Protein AF-A0A537JG61-F1 (afdb_monomer)

pLDDT: mean 83.42, std 17.08, range [44.78, 98.19]

Solvent-accessible surface area (backbone atoms only — not comparable to full-atom values): 5384 Å² total; per-residue (Å²): 138,53,75,90,56,29,40,74,53,74,50,68,66,70,93,68,89,74,59,29,40,31,42,73,79,46,77,45,82,54,100,77,29,34,42,38,32,28,38,76,41,75,54,75,88,57,56,81,92,74,53,83,67,75,64,30,52,47,30,75,48,80,44,74,53,71,90,56,52,78,45,80,44,78,56,78,76,80,80,76,78,80,75,131

Structure (mmCIF, N/CA/C/O backbone):
data_AF-A0A537JG61-F1
#
_entry.id   AF-A0A537JG61-F1
#
loop_
_atom_site.group_PDB
_atom_site.id
_atom_site.type_symbol
_atom_site.label_atom_id
_atom_site.label_alt_id
_atom_site.label_comp_id
_atom_site.label_asym_id
_atom_site.label_entity_id
_atom_site.label_seq_id
_atom_site.pdbx_PDB_ins_code
_atom_site.Cartn_x
_atom_site.Cartn_y
_atom_site.Cartn_z
_atom_site.occupancy
_atom_site.B_iso_or_equiv
_atom_site.auth_seq_id
_atom_site.auth_comp_id
_atom_site.auth_asym_id
_atom_site.auth_atom_id
_atom_site.pdbx_PDB_model_num
ATOM 1 N N . MET A 1 1 ? 8.607 -11.056 14.676 1.00 78.88 1 MET A N 1
ATOM 2 C CA . MET A 1 1 ? 7.402 -10.387 14.151 1.00 78.88 1 MET A CA 1
ATOM 3 C C . MET A 1 1 ? 6.208 -11.094 14.756 1.00 78.88 1 MET A C 1
ATOM 5 O O . MET A 1 1 ? 6.170 -12.313 14.671 1.00 78.88 1 MET A O 1
ATOM 9 N N . ASP A 1 2 ? 5.308 -10.363 15.405 1.00 92.88 2 ASP A N 1
ATOM 10 C CA . ASP A 1 2 ? 4.148 -10.937 16.093 1.00 92.88 2 ASP A CA 1
ATOM 11 C C . ASP A 1 2 ? 2.874 -10.422 15.424 1.00 92.88 2 ASP A C 1
ATOM 13 O O . ASP A 1 2 ? 2.469 -9.291 15.659 1.00 92.88 2 ASP A O 1
ATOM 17 N N . PHE A 1 3 ? 2.224 -11.239 14.595 1.00 92.12 3 PHE A N 1
ATOM 18 C CA . PHE A 1 3 ? 1.030 -10.825 13.848 1.00 92.12 3 PHE A CA 1
ATOM 19 C C . PHE A 1 3 ? -0.189 -10.517 14.729 1.00 92.12 3 PHE A C 1
ATOM 21 O O . PHE A 1 3 ? -1.179 -9.974 14.235 1.00 92.12 3 PHE A O 1
ATOM 28 N N . THR A 1 4 ? -0.149 -10.836 16.025 1.00 95.06 4 THR A N 1
ATOM 29 C CA . THR A 1 4 ? -1.200 -10.426 16.965 1.00 95.06 4 THR A CA 1
ATOM 30 C C . THR A 1 4 ? -1.087 -8.942 17.333 1.00 95.06 4 THR A C 1
ATOM 32 O O . THR A 1 4 ? -2.097 -8.311 17.643 1.00 95.06 4 THR A O 1
ATOM 35 N N . ARG A 1 5 ? 0.113 -8.355 17.222 1.00 96.81 5 ARG A N 1
ATOM 36 C CA . ARG A 1 5 ? 0.425 -6.952 17.566 1.00 96.81 5 ARG A CA 1
ATOM 37 C C . ARG A 1 5 ? 0.892 -6.120 16.378 1.00 96.81 5 ARG A C 1
ATOM 39 O O . ARG A 1 5 ? 0.716 -4.905 16.369 1.00 96.81 5 ARG A O 1
ATOM 46 N N . ASP A 1 6 ? 1.453 -6.780 15.379 1.00 97.50 6 ASP A N 1
ATOM 47 C CA . ASP A 1 6 ? 1.981 -6.217 14.150 1.00 97.50 6 ASP A CA 1
ATOM 48 C C . ASP A 1 6 ? 1.086 -6.594 12.963 1.00 97.50 6 ASP A C 1
ATOM 50 O O . ASP A 1 6 ? 0.403 -7.620 12.939 1.00 97.50 6 ASP A O 1
ATOM 54 N N . MET A 1 7 ? 1.155 -5.783 11.919 1.00 96.50 7 MET A N 1
ATOM 55 C CA . MET A 1 7 ? 0.699 -6.134 10.582 1.00 96.50 7 MET A CA 1
ATOM 56 C C . MET A 1 7 ? 1.712 -5.648 9.548 1.00 96.50 7 MET A C 1
ATOM 58 O O . MET A 1 7 ? 2.601 -4.845 9.847 1.00 96.50 7 MET A O 1
ATOM 62 N N . VAL A 1 8 ? 1.568 -6.133 8.319 1.00 96.81 8 VAL A N 1
ATOM 63 C CA . VAL A 1 8 ? 2.416 -5.742 7.195 1.00 96.81 8 VAL A CA 1
ATOM 64 C C . VAL A 1 8 ? 1.570 -5.156 6.083 1.00 96.81 8 VAL A C 1
ATOM 66 O O . VAL A 1 8 ? 0.490 -5.657 5.780 1.00 96.81 8 VAL A O 1
ATOM 69 N N . ILE A 1 9 ? 2.094 -4.100 5.470 1.00 96.81 9 ILE A 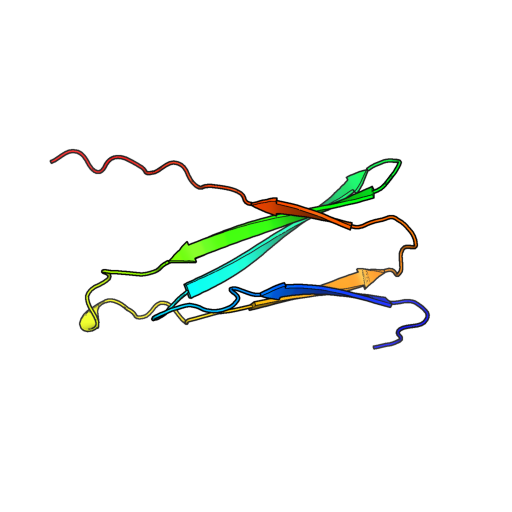N 1
ATOM 70 C CA . ILE A 1 9 ? 1.557 -3.514 4.247 1.00 96.81 9 ILE A CA 1
ATOM 71 C C . ILE A 1 9 ? 2.616 -3.671 3.163 1.00 96.81 9 ILE A C 1
ATOM 73 O O . ILE A 1 9 ? 3.755 -3.243 3.346 1.00 96.81 9 ILE A O 1
ATOM 77 N N . GLY A 1 10 ? 2.225 -4.282 2.047 1.00 96.88 10 GLY A N 1
ATOM 78 C CA . GLY A 1 10 ? 3.054 -4.434 0.859 1.00 96.88 10 GLY A CA 1
ATOM 79 C C . GLY A 1 10 ? 2.429 -3.735 -0.343 1.00 96.88 10 GLY A C 1
ATOM 80 O O . GLY A 1 10 ? 1.221 -3.823 -0.550 1.00 96.88 10 GLY A O 1
ATOM 81 N N . VAL A 1 11 ? 3.256 -3.064 -1.141 1.00 96.12 11 VAL A N 1
ATOM 82 C CA . VAL A 1 11 ? 2.904 -2.577 -2.479 1.00 96.12 11 VAL A CA 1
ATOM 83 C C . VAL A 1 11 ? 3.810 -3.283 -3.475 1.00 96.12 11 VAL A C 1
ATOM 85 O O . VAL A 1 11 ? 5.027 -3.280 -3.304 1.00 96.12 11 VAL A O 1
ATOM 88 N N . PHE A 1 12 ? 3.216 -3.876 -4.506 1.00 93.62 12 PHE A N 1
ATOM 89 C CA . PHE A 1 12 ? 3.907 -4.648 -5.535 1.00 93.62 12 PHE A CA 1
ATOM 90 C C . PHE A 1 12 ? 3.664 -4.003 -6.897 1.00 93.62 12 PHE A C 1
ATOM 92 O O . PHE A 1 12 ? 2.566 -3.527 -7.175 1.00 93.62 12 PHE A O 1
ATOM 99 N N . ALA A 1 13 ? 4.684 -4.008 -7.749 1.00 89.06 13 ALA A N 1
ATOM 100 C CA . ALA A 1 13 ? 4.630 -3.474 -9.106 1.00 89.06 13 ALA A CA 1
ATOM 101 C 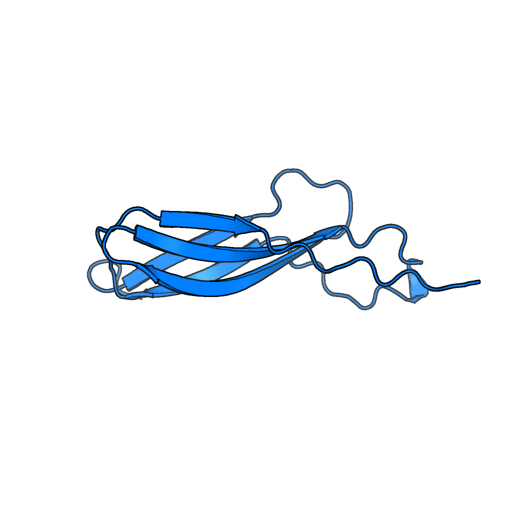C . ALA A 1 13 ? 3.655 -4.237 -10.022 1.00 89.06 13 ALA A C 1
ATOM 103 O O . ALA A 1 13 ? 3.262 -3.711 -11.059 1.00 89.06 13 ALA A O 1
ATOM 104 N N . GLY A 1 14 ? 3.260 -5.456 -9.640 1.00 87.00 14 GLY A N 1
ATOM 105 C CA . GLY A 1 14 ? 2.476 -6.349 -10.488 1.00 87.00 14 GLY A CA 1
ATOM 106 C C . GLY A 1 14 ? 3.304 -6.887 -11.655 1.00 87.00 14 GLY A C 1
ATOM 107 O O . GLY A 1 14 ? 4.524 -7.030 -11.550 1.00 87.00 14 GLY A O 1
ATOM 108 N N . GLU A 1 15 ? 2.635 -7.198 -12.765 1.00 84.31 15 GLU A N 1
ATOM 109 C CA . GLU A 1 15 ? 3.307 -7.599 -13.999 1.00 84.31 15 GLU A CA 1
ATOM 110 C C . GLU A 1 15 ? 3.931 -6.371 -14.679 1.00 84.31 15 GLU A C 1
ATOM 112 O O . GLU A 1 15 ? 3.235 -5.481 -15.166 1.00 84.31 15 GLU A O 1
ATOM 117 N N . ILE A 1 16 ? 5.262 -6.329 -14.707 1.00 77.25 16 ILE A N 1
ATOM 118 C CA . ILE A 1 16 ? 6.047 -5.275 -15.354 1.00 77.25 16 ILE A CA 1
ATOM 119 C C . ILE A 1 16 ? 7.002 -5.887 -16.373 1.00 77.25 16 ILE A C 1
ATOM 121 O O . ILE A 1 16 ? 7.540 -6.976 -16.181 1.00 77.25 16 ILE A O 1
ATOM 125 N N . ARG A 1 17 ? 7.253 -5.163 -17.463 1.00 71.00 17 ARG A N 1
ATOM 126 C CA . ARG A 1 17 ? 8.307 -5.509 -18.421 1.00 71.00 17 ARG A CA 1
ATOM 127 C C . ARG A 1 17 ? 9.508 -4.619 -18.102 1.00 71.00 17 ARG A C 1
ATOM 129 O O . ARG A 1 17 ? 9.415 -3.429 -18.316 1.00 71.00 17 ARG A O 1
ATOM 136 N N . GLY A 1 18 ? 10.620 -5.138 -17.593 1.00 73.50 18 GLY A N 1
ATOM 137 C CA . GLY A 1 18 ? 11.801 -4.315 -17.263 1.00 73.50 18 GLY A CA 1
ATOM 138 C C . GLY A 1 18 ? 11.819 -3.752 -15.832 1.00 73.50 18 GLY A C 1
ATOM 139 O O . GLY A 1 18 ? 10.961 -4.116 -15.027 1.00 73.50 18 GLY A O 1
ATOM 140 N N . PRO A 1 19 ? 12.825 -2.929 -15.478 1.00 78.25 19 PRO A N 1
ATOM 141 C CA . PRO A 1 19 ? 13.038 -2.530 -14.095 1.00 78.25 19 PRO A CA 1
ATOM 142 C C . PRO A 1 19 ? 11.996 -1.506 -13.630 1.00 78.25 19 PRO A C 1
ATOM 144 O O . PRO A 1 19 ? 11.572 -0.620 -14.373 1.00 78.25 19 PRO A O 1
ATOM 147 N N . ALA A 1 20 ? 11.592 -1.630 -12.369 1.00 82.62 20 ALA A N 1
ATOM 148 C CA . ALA A 1 20 ? 10.694 -0.685 -11.724 1.00 82.62 20 ALA A CA 1
ATOM 149 C C . ALA A 1 20 ? 11.119 -0.445 -10.281 1.00 82.62 20 ALA A C 1
ATOM 151 O O . ALA A 1 20 ? 11.707 -1.312 -9.628 1.00 82.62 20 ALA A O 1
ATOM 152 N N . ALA A 1 21 ? 10.766 0.732 -9.779 1.00 88.62 21 ALA A N 1
ATOM 153 C CA . ALA A 1 21 ? 10.943 1.088 -8.384 1.00 88.62 21 ALA A CA 1
ATOM 154 C C . ALA A 1 21 ? 9.590 1.430 -7.758 1.00 88.62 21 ALA A C 1
ATOM 156 O O . ALA A 1 21 ? 8.905 2.369 -8.178 1.00 88.62 21 ALA A O 1
ATOM 157 N N . VAL A 1 22 ? 9.229 0.664 -6.733 1.00 91.44 22 VAL A N 1
ATOM 158 C CA . VAL A 1 22 ? 8.097 0.912 -5.843 1.00 91.44 22 VAL A CA 1
ATOM 159 C C . VAL A 1 22 ? 8.633 1.329 -4.483 1.00 91.44 22 VAL A C 1
ATOM 161 O O . VAL A 1 22 ? 9.523 0.679 -3.937 1.00 91.44 22 VAL A O 1
ATOM 164 N N . ALA A 1 23 ? 8.069 2.390 -3.913 1.00 93.69 23 ALA A N 1
ATOM 165 C CA . ALA A 1 23 ? 8.394 2.810 -2.554 1.00 93.69 23 ALA A CA 1
ATOM 166 C C . ALA A 1 23 ? 7.155 3.334 -1.834 1.00 93.69 23 ALA A C 1
ATOM 168 O O . ALA A 1 23 ? 6.485 4.239 -2.335 1.00 93.69 23 ALA A O 1
ATOM 169 N N . ILE A 1 24 ? 6.871 2.800 -0.645 1.00 95.81 24 ILE A N 1
ATOM 170 C CA . ILE A 1 24 ? 5.912 3.402 0.285 1.00 95.81 24 ILE A CA 1
ATOM 171 C C . ILE A 1 24 ? 6.574 4.646 0.883 1.00 95.81 24 ILE A C 1
ATOM 173 O O . ILE A 1 24 ? 7.607 4.546 1.539 1.00 95.81 24 ILE A O 1
ATOM 177 N N . VAL A 1 25 ? 5.994 5.821 0.642 1.00 95.81 25 VAL A N 1
ATOM 178 C CA . VAL A 1 25 ? 6.550 7.104 1.105 1.00 95.81 25 VAL A CA 1
ATOM 179 C C . VAL A 1 25 ? 5.979 7.529 2.450 1.00 95.81 25 VAL A C 1
ATOM 181 O O . VAL A 1 25 ? 6.646 8.216 3.218 1.00 95.81 25 VAL A O 1
ATOM 184 N N . ARG A 1 26 ? 4.731 7.146 2.740 1.00 95.56 26 ARG A N 1
ATOM 185 C CA . ARG A 1 26 ? 4.049 7.527 3.977 1.00 95.56 26 ARG A CA 1
ATOM 186 C C . ARG A 1 26 ? 2.875 6.605 4.258 1.00 95.56 26 ARG A C 1
ATOM 188 O O . ARG A 1 26 ? 2.159 6.217 3.341 1.00 95.56 26 ARG A O 1
ATOM 195 N N . VAL A 1 27 ? 2.618 6.353 5.537 1.00 97.44 27 VAL A N 1
ATOM 196 C CA . VAL A 1 27 ? 1.324 5.844 6.000 1.00 97.44 27 VAL A CA 1
ATOM 197 C C . VAL A 1 27 ? 0.720 6.843 6.970 1.00 97.44 27 VAL A C 1
ATOM 199 O O . VAL A 1 27 ? 1.368 7.248 7.933 1.00 97.44 27 VAL A O 1
ATOM 202 N N . THR A 1 28 ? -0.512 7.262 6.706 1.00 97.31 28 THR A N 1
ATOM 203 C CA . THR A 1 28 ? -1.273 8.155 7.583 1.00 97.31 28 THR A CA 1
ATOM 204 C C . THR A 1 28 ? -2.484 7.442 8.146 1.00 97.31 28 THR A C 1
ATOM 206 O O . THR A 1 28 ? -3.168 6.707 7.437 1.00 97.31 28 THR A O 1
ATOM 209 N N . ARG A 1 29 ? -2.768 7.687 9.425 1.00 96.94 29 ARG A N 1
ATOM 210 C CA . ARG A 1 29 ? -4.010 7.259 10.060 1.00 96.94 29 ARG A CA 1
ATOM 211 C C . ARG A 1 29 ? -5.032 8.382 9.968 1.00 96.94 29 ARG A C 1
ATOM 213 O O . ARG A 1 29 ? -4.801 9.467 10.488 1.00 96.94 29 ARG A O 1
ATOM 220 N N . GLU A 1 30 ? -6.143 8.103 9.308 1.00 95.69 30 GLU A N 1
ATOM 221 C CA . GLU A 1 30 ? -7.338 8.944 9.278 1.00 95.69 30 GLU A CA 1
ATOM 222 C C . GLU A 1 30 ? -8.407 8.330 10.201 1.00 95.69 30 GLU A C 1
ATOM 224 O O . GLU A 1 30 ? -8.246 7.178 10.620 1.00 95.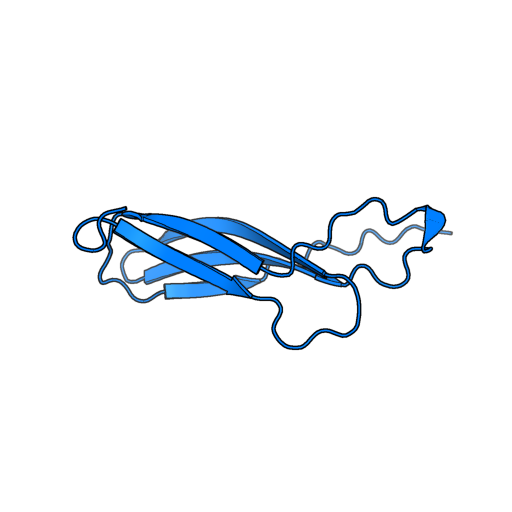69 30 GLU A O 1
ATOM 229 N N . PRO A 1 31 ? -9.500 9.047 10.533 1.00 95.62 31 PRO A N 1
ATOM 230 C CA . PRO A 1 31 ? -10.511 8.542 11.467 1.00 95.62 31 PRO A CA 1
ATOM 231 C C . PRO A 1 31 ? -11.043 7.147 11.108 1.00 95.62 31 PRO A C 1
ATOM 233 O O . PRO A 1 31 ? -11.195 6.302 11.985 1.00 95.62 31 PRO A O 1
ATOM 236 N N . ASN A 1 32 ? -11.238 6.883 9.810 1.00 97.12 32 ASN A N 1
ATOM 237 C CA . ASN A 1 32 ? -11.913 5.675 9.329 1.00 97.12 32 ASN A CA 1
ATOM 238 C C . ASN A 1 32 ? -11.027 4.758 8.472 1.00 97.12 32 ASN A C 1
ATOM 240 O O . ASN A 1 32 ? -11.527 3.767 7.950 1.00 97.12 32 ASN A O 1
ATOM 244 N N . ARG A 1 33 ? -9.739 5.078 8.271 1.00 97.81 33 ARG A N 1
ATOM 245 C CA . ARG A 1 33 ? -8.846 4.297 7.394 1.00 97.81 33 ARG A CA 1
ATOM 246 C C . ARG A 1 33 ? -7.366 4.575 7.639 1.00 97.81 33 ARG A C 1
ATOM 248 O O . ARG A 1 33 ? -6.989 5.594 8.215 1.00 97.81 33 ARG A O 1
ATOM 255 N N . LEU A 1 34 ? -6.522 3.691 7.126 1.00 98.19 34 LEU A N 1
ATOM 256 C CA . LEU A 1 34 ? -5.110 3.963 6.884 1.00 98.19 34 LEU A CA 1
ATOM 257 C C . LEU A 1 34 ? -4.911 4.318 5.413 1.00 98.19 34 LEU A C 1
ATOM 259 O O . LEU A 1 34 ? -5.415 3.621 4.537 1.00 98.19 34 LEU A O 1
ATOM 263 N N . VAL A 1 35 ? -4.154 5.376 5.139 1.00 98.12 35 VAL A N 1
ATOM 264 C CA . VAL A 1 35 ? -3.815 5.793 3.775 1.00 98.12 35 VAL A CA 1
ATOM 265 C C . VAL A 1 35 ? -2.331 5.557 3.537 1.00 98.12 35 VAL A C 1
ATOM 267 O O . VAL A 1 35 ? -1.480 6.139 4.210 1.00 98.12 35 VAL A O 1
ATOM 270 N N . VAL A 1 36 ? -2.033 4.682 2.584 1.00 98.06 36 VAL A N 1
ATOM 271 C CA . VAL A 1 36 ? -0.686 4.291 2.173 1.00 98.06 36 VAL A CA 1
ATOM 272 C C . VAL A 1 36 ? -0.341 5.055 0.910 1.00 98.06 36 VAL A C 1
ATOM 274 O O . VAL A 1 36 ? -0.853 4.779 -0.174 1.00 98.06 36 VAL A O 1
ATOM 277 N N . TRP A 1 37 ? 0.547 6.021 1.054 1.00 97.50 37 TRP A N 1
ATOM 278 C CA . TRP A 1 37 ? 1.085 6.778 -0.057 1.00 97.50 37 TRP A CA 1
ATOM 279 C C . TRP A 1 37 ? 2.290 6.036 -0.610 1.00 97.50 37 TRP A C 1
ATOM 281 O O . TRP A 1 37 ? 3.216 5.707 0.136 1.00 97.50 37 TRP A O 1
ATOM 291 N N . TYR A 1 38 ? 2.299 5.790 -1.914 1.00 96.19 38 TYR A N 1
ATOM 292 C CA . TYR A 1 38 ? 3.397 5.100 -2.578 1.00 96.19 38 TYR A CA 1
ATOM 293 C C . TYR A 1 38 ? 3.785 5.785 -3.883 1.00 96.19 38 TYR A C 1
ATOM 295 O O . TYR A 1 38 ? 3.003 6.511 -4.491 1.00 96.19 38 TYR A O 1
ATOM 303 N N . THR A 1 39 ? 5.013 5.547 -4.322 1.00 93.19 39 THR A N 1
ATOM 304 C CA . THR A 1 39 ? 5.494 5.924 -5.649 1.00 93.19 39 THR A CA 1
ATOM 305 C C . THR A 1 39 ? 5.701 4.670 -6.481 1.00 93.19 39 THR A C 1
ATOM 307 O O . THR A 1 39 ? 6.038 3.610 -5.953 1.00 93.19 39 THR A O 1
ATOM 310 N N . PHE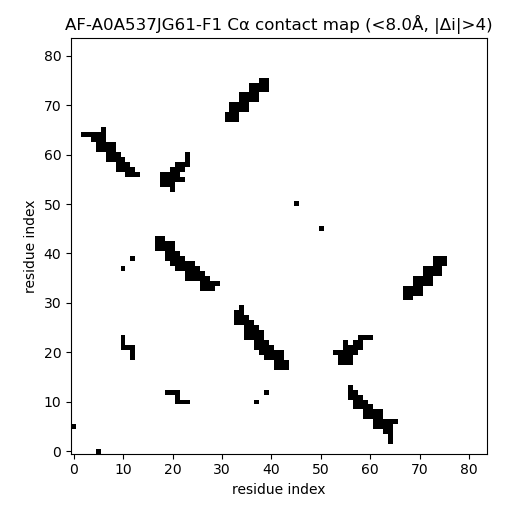 A 1 40 ? 5.489 4.807 -7.784 1.00 89.75 40 PHE A N 1
ATOM 311 C CA . PHE A 1 40 ? 5.825 3.806 -8.786 1.00 89.75 40 PHE A CA 1
ATOM 312 C C . PHE A 1 40 ? 6.549 4.528 -9.918 1.00 89.75 40 PHE A C 1
ATOM 314 O O . PHE A 1 40 ? 6.041 5.533 -10.426 1.00 89.75 40 PHE A O 1
ATOM 321 N N . ARG A 1 41 ? 7.733 4.042 -10.283 1.00 83.88 41 ARG A N 1
ATOM 322 C CA . ARG A 1 41 ? 8.522 4.552 -11.405 1.00 83.88 41 ARG A CA 1
ATOM 323 C C . ARG A 1 41 ? 8.867 3.395 -12.336 1.00 83.88 41 ARG A C 1
ATOM 325 O O . ARG A 1 41 ? 9.522 2.451 -11.898 1.00 83.88 41 ARG A O 1
ATOM 332 N N . ASP A 1 42 ? 8.448 3.500 -13.596 1.00 73.00 42 ASP A N 1
ATOM 333 C CA . ASP A 1 42 ? 9.048 2.725 -14.688 1.00 73.00 42 ASP A CA 1
ATOM 334 C C . ASP A 1 42 ? 10.393 3.388 -15.003 1.00 73.00 42 ASP A C 1
ATOM 336 O O . ASP A 1 42 ? 10.449 4.605 -15.194 1.00 73.00 42 ASP A O 1
ATOM 340 N N . THR A 1 43 ? 11.488 2.631 -14.959 1.00 65.19 43 THR A N 1
ATOM 341 C CA . THR A 1 43 ? 12.832 3.188 -15.174 1.00 65.19 43 THR A CA 1
ATOM 342 C C . THR A 1 43 ? 13.262 3.138 -16.643 1.00 65.19 43 THR A C 1
ATOM 344 O O . THR A 1 43 ? 14.418 3.419 -16.957 1.00 65.19 43 THR A O 1
ATOM 347 N N . ARG A 1 44 ? 12.358 2.815 -17.577 1.00 63.72 44 ARG A N 1
ATOM 348 C CA . ARG A 1 44 ? 12.639 2.855 -19.021 1.00 63.72 44 ARG A CA 1
ATOM 349 C C . ARG A 1 44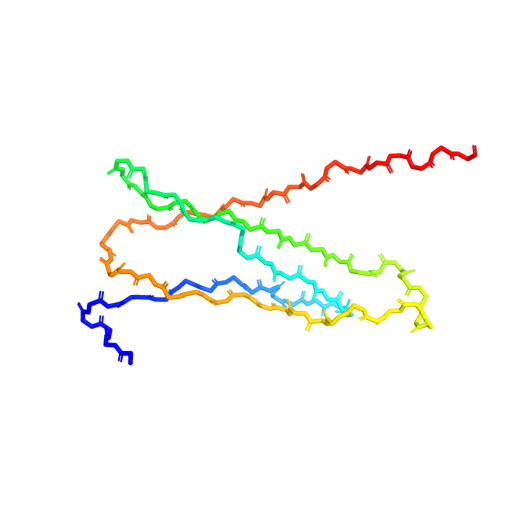 ? 12.425 4.259 -19.614 1.00 63.72 44 ARG A C 1
ATOM 351 O O . ARG A 1 44 ? 11.488 4.944 -19.210 1.00 63.72 44 ARG A O 1
ATOM 358 N N . PRO A 1 45 ? 13.238 4.688 -20.600 1.00 56.09 45 PRO A N 1
ATOM 359 C CA . PRO A 1 45 ? 14.324 3.981 -21.266 1.00 56.09 45 PRO A CA 1
ATOM 360 C C . PRO A 1 45 ? 15.666 4.487 -20.724 1.00 56.09 45 PRO A C 1
ATOM 362 O O . PRO A 1 45 ? 16.396 5.178 -21.429 1.00 56.09 45 PRO A O 1
ATOM 365 N N . MET A 1 46 ? 15.992 4.236 -19.454 1.00 53.81 46 MET A N 1
ATOM 366 C CA . MET A 1 46 ? 17.325 4.608 -18.986 1.00 53.81 46 MET A CA 1
ATOM 367 C C . MET A 1 46 ? 18.358 3.738 -19.725 1.00 53.81 46 MET A C 1
ATOM 369 O O . MET A 1 46 ? 18.185 2.514 -19.768 1.00 53.81 46 MET A O 1
ATOM 373 N N . PRO A 1 47 ? 19.398 4.319 -20.353 1.00 51.72 47 PRO A N 1
ATOM 374 C CA . PRO A 1 47 ? 20.456 3.541 -20.982 1.00 51.72 47 PRO A CA 1
ATOM 375 C C . PRO A 1 47 ? 21.028 2.535 -19.980 1.00 51.72 47 PRO A C 1
ATOM 377 O O . PRO A 1 47 ? 21.285 2.871 -18.821 1.00 51.72 47 PRO A O 1
ATOM 380 N N . ALA A 1 48 ? 21.221 1.289 -20.416 1.00 51.56 48 ALA A N 1
ATOM 381 C CA . ALA A 1 48 ? 21.667 0.188 -19.557 1.00 51.56 48 ALA A CA 1
ATOM 382 C C . ALA A 1 48 ? 22.983 0.496 -18.810 1.00 51.56 48 ALA A C 1
ATOM 384 O O . ALA A 1 48 ? 23.201 -0.020 -17.719 1.00 51.56 48 ALA A O 1
ATOM 385 N N . ALA A 1 49 ? 23.818 1.385 -19.363 1.00 50.62 49 ALA A N 1
ATOM 386 C CA . ALA A 1 49 ? 25.082 1.830 -18.778 1.00 50.62 49 ALA A CA 1
ATOM 387 C C . ALA A 1 49 ? 24.936 2.849 -17.624 1.00 50.62 49 ALA A C 1
ATOM 389 O O . ALA A 1 49 ? 25.847 2.970 -16.813 1.00 50.62 49 ALA A O 1
ATOM 390 N N . GLU A 1 50 ? 23.798 3.546 -17.511 1.00 51.53 50 GLU A N 1
ATOM 391 C CA . GLU A 1 50 ? 23.501 4.500 -16.421 1.00 51.53 50 GLU A CA 1
ATOM 392 C C . GLU A 1 50 ? 22.514 3.929 -15.387 1.00 51.53 50 GLU A C 1
ATOM 394 O O . GLU A 1 50 ? 22.196 4.557 -14.376 1.00 51.53 50 GLU A O 1
ATOM 399 N N . SER A 1 51 ? 22.027 2.708 -15.618 1.00 53.81 51 SER A N 1
ATOM 400 C CA . SER A 1 51 ? 20.979 2.053 -14.831 1.00 53.81 51 SER A CA 1
ATOM 401 C C . SER A 1 51 ? 21.510 1.423 -13.538 1.00 53.81 51 SER A C 1
ATOM 403 O O . SER A 1 51 ? 21.123 0.320 -13.170 1.00 53.81 51 SER A O 1
ATOM 405 N N . GLY A 1 52 ? 22.353 2.144 -12.795 1.00 54.00 52 GLY A N 1
ATOM 406 C CA . GLY A 1 52 ? 22.737 1.790 -11.422 1.00 54.00 52 GLY A CA 1
ATOM 407 C C . GLY A 1 52 ? 21.578 1.876 -10.417 1.00 54.00 52 GLY A C 1
ATOM 408 O O . GLY A 1 52 ? 21.806 1.783 -9.215 1.00 54.00 52 GLY A O 1
ATOM 409 N N . VAL A 1 53 ? 20.342 2.088 -10.886 1.00 58.72 53 VAL A N 1
ATOM 410 C CA . VAL A 1 53 ? 19.135 2.147 -10.060 1.00 58.72 53 VAL A CA 1
ATOM 411 C C . VAL A 1 53 ? 18.681 0.717 -9.758 1.00 58.72 53 VAL A C 1
ATOM 413 O O . VAL A 1 53 ? 18.256 0.015 -10.679 1.00 58.72 53 VAL A O 1
ATOM 416 N N . PRO A 1 54 ? 18.731 0.270 -8.489 1.00 62.69 54 PRO A N 1
ATOM 417 C CA . PRO A 1 54 ? 18.249 -1.051 -8.116 1.00 62.69 54 PRO A CA 1
ATOM 418 C C . PRO A 1 54 ? 16.767 -1.189 -8.466 1.00 62.69 54 PRO A C 1
ATOM 420 O O . PRO A 1 54 ? 15.955 -0.332 -8.113 1.00 62.69 54 PRO A O 1
ATOM 423 N N . SER A 1 55 ? 16.404 -2.281 -9.140 1.00 75.88 55 SER A N 1
ATOM 424 C CA . SER A 1 55 ? 14.998 -2.628 -9.330 1.00 75.88 55 SER A CA 1
ATOM 425 C C . SER A 1 55 ? 14.422 -3.059 -7.984 1.00 75.88 55 SER A C 1
ATOM 427 O O . SER A 1 55 ? 14.813 -4.092 -7.441 1.00 75.88 55 SER A O 1
ATOM 429 N N . THR A 1 56 ? 13.475 -2.290 -7.452 1.00 84.00 56 THR A N 1
ATOM 430 C CA . THR A 1 56 ? 12.728 -2.619 -6.233 1.00 84.00 56 THR A CA 1
ATOM 431 C C . THR A 1 56 ? 11.257 -2.806 -6.600 1.00 84.00 56 THR A C 1
ATOM 433 O O . THR A 1 56 ? 10.448 -1.889 -6.439 1.00 84.00 56 THR A O 1
ATOM 436 N N . PRO A 1 57 ? 10.872 -3.988 -7.123 1.00 88.12 57 PRO A N 1
ATOM 437 C CA . PRO A 1 57 ? 9.525 -4.214 -7.648 1.00 88.12 57 PRO A CA 1
ATOM 438 C C . PRO A 1 57 ? 8.463 -4.305 -6.544 1.00 88.12 57 PRO A C 1
ATOM 440 O O . PRO A 1 57 ? 7.282 -4.481 -6.833 1.00 88.12 57 PRO A O 1
ATOM 443 N N . PHE A 1 58 ? 8.858 -4.201 -5.276 1.00 92.69 58 PHE A N 1
ATOM 444 C CA . PHE A 1 58 ? 7.947 -4.137 -4.149 1.00 92.69 58 PHE A CA 1
ATOM 445 C C . PHE A 1 58 ? 8.528 -3.305 -3.006 1.00 92.69 58 PHE A C 1
ATOM 447 O O . PHE A 1 58 ? 9.739 -3.124 -2.884 1.00 92.69 58 PHE A O 1
ATOM 454 N N . SER A 1 59 ? 7.639 -2.838 -2.136 1.00 95.50 59 SER A N 1
ATOM 455 C CA . SER A 1 59 ?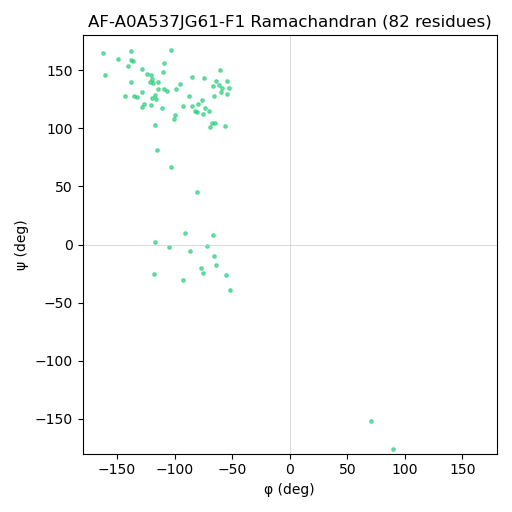 7.971 -2.193 -0.871 1.00 95.50 59 SER A CA 1
ATOM 456 C C . SER A 1 59 ? 7.059 -2.751 0.211 1.00 95.50 59 SER A C 1
ATOM 458 O O . SER A 1 59 ? 5.843 -2.798 0.032 1.00 95.50 59 SER A O 1
ATOM 460 N N . ILE A 1 60 ? 7.652 -3.213 1.310 1.00 96.69 60 ILE A N 1
ATOM 461 C CA . ILE A 1 60 ? 6.950 -3.856 2.421 1.00 96.69 60 ILE A CA 1
ATOM 462 C C . ILE A 1 60 ? 7.360 -3.153 3.712 1.00 96.69 60 ILE A C 1
ATOM 464 O O . ILE A 1 60 ? 8.549 -2.973 3.967 1.00 96.69 60 ILE A O 1
ATOM 468 N N . ILE A 1 61 ? 6.383 -2.775 4.534 1.00 96.62 61 ILE A N 1
ATOM 469 C CA . ILE A 1 61 ? 6.616 -2.150 5.840 1.00 96.62 61 ILE A CA 1
ATOM 470 C C . ILE A 1 61 ? 5.849 -2.871 6.945 1.00 96.62 61 ILE A C 1
ATOM 472 O O . ILE A 1 61 ? 4.769 -3.423 6.723 1.00 96.62 61 ILE A O 1
ATOM 476 N N . ARG A 1 62 ? 6.401 -2.815 8.158 1.00 96.62 62 ARG A N 1
ATOM 477 C CA . ARG A 1 62 ? 5.746 -3.262 9.391 1.00 96.62 62 ARG A CA 1
ATOM 478 C C . ARG A 1 62 ? 5.081 -2.079 10.087 1.00 96.62 62 ARG A C 1
ATOM 480 O O . ARG A 1 62 ? 5.685 -1.015 10.198 1.00 96.62 62 ARG A O 1
ATOM 487 N N . LEU A 1 63 ? 3.875 -2.291 10.601 1.00 96.06 63 LEU A N 1
ATOM 488 C CA . LEU A 1 63 ? 3.112 -1.311 11.374 1.00 96.06 63 LEU A CA 1
ATOM 489 C C . LEU A 1 63 ? 2.441 -1.987 12.579 1.00 96.06 63 LEU A C 1
ATOM 491 O O . LEU A 1 63 ? 2.197 -3.195 12.524 1.00 96.06 63 LEU A O 1
ATOM 495 N N . PRO A 1 64 ? 2.073 -1.230 13.630 1.00 96.19 64 PRO A N 1
ATOM 496 C CA . PRO A 1 64 ? 1.155 -1.726 14.648 1.00 96.19 64 PRO A CA 1
ATOM 497 C C . PRO A 1 64 ? -0.147 -2.214 14.010 1.00 96.19 64 PRO A C 1
ATOM 499 O O . PRO A 1 64 ? -0.667 -1.590 13.077 1.00 96.19 64 PRO A O 1
ATOM 502 N N . ARG A 1 65 ? -0.681 -3.324 14.517 1.00 96.12 65 ARG A N 1
ATOM 503 C CA . ARG A 1 65 ? -1.924 -3.918 14.030 1.00 96.12 65 ARG A CA 1
ATOM 504 C C . ARG A 1 65 ? -3.071 -2.914 14.149 1.00 96.12 65 ARG A C 1
ATOM 506 O O . ARG A 1 65 ? -3.253 -2.255 15.171 1.00 96.12 65 ARG A O 1
ATOM 513 N N . SER A 1 66 ? -3.859 -2.813 13.087 1.00 95.88 66 SER A N 1
ATOM 514 C CA . SER A 1 66 ? -5.035 -1.953 12.998 1.00 95.88 66 SER A CA 1
ATOM 515 C C . SER A 1 66 ? -6.153 -2.716 12.300 1.00 95.88 66 SER A C 1
ATOM 517 O O . SER A 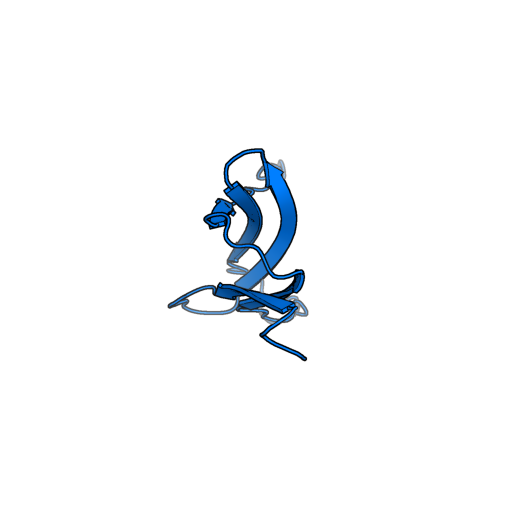1 66 ? -5.900 -3.426 11.332 1.00 95.88 66 SER A O 1
ATOM 519 N N . SER A 1 67 ? -7.386 -2.562 12.777 1.00 95.75 67 SER A N 1
ATOM 520 C CA . SER A 1 67 ? -8.587 -3.073 12.105 1.00 95.75 67 SER A CA 1
ATOM 521 C C . SER A 1 67 ? -9.146 -2.105 11.058 1.00 95.75 67 SER A C 1
ATOM 523 O O . SER A 1 67 ? -10.095 -2.447 10.359 1.00 95.75 67 SER A O 1
ATOM 525 N N . LEU A 1 68 ? -8.584 -0.894 10.954 1.00 97.38 68 LEU A N 1
ATOM 526 C CA . LEU A 1 68 ? -9.018 0.089 9.966 1.00 97.38 68 LEU A CA 1
ATOM 527 C C . LEU A 1 68 ? -8.752 -0.415 8.538 1.00 97.38 68 LEU A C 1
ATOM 529 O O . LEU A 1 68 ? -7.675 -0.966 8.288 1.00 97.38 68 LEU A O 1
ATOM 533 N N . PRO A 1 69 ? -9.669 -0.164 7.587 1.00 97.69 69 PRO A N 1
ATOM 534 C CA . PRO A 1 69 ? -9.430 -0.463 6.184 1.00 97.69 69 PRO A CA 1
ATOM 535 C C . PRO A 1 69 ? -8.219 0.319 5.663 1.00 97.69 69 PRO A C 1
ATOM 537 O O . PRO A 1 69 ? -7.917 1.424 6.123 1.00 97.69 69 PRO A O 1
ATOM 540 N N . VAL A 1 70 ? -7.531 -0.259 4.683 1.00 97.75 70 VAL A N 1
ATOM 541 C CA . VAL A 1 70 ? -6.339 0.324 4.060 1.00 97.75 70 VAL A CA 1
ATOM 542 C C . VAL A 1 70 ? -6.698 0.832 2.667 1.00 97.75 70 VAL A C 1
ATOM 544 O O . VAL A 1 70 ? -7.324 0.126 1.881 1.00 97.75 70 VAL A O 1
ATOM 547 N N . SER A 1 71 ? -6.296 2.058 2.349 1.00 97.94 71 SER A N 1
ATOM 548 C CA . SER A 1 71 ? -6.421 2.661 1.021 1.00 97.94 71 SER A CA 1
ATOM 549 C C . SER A 1 71 ? -5.044 3.043 0.493 1.00 97.94 71 SER A C 1
ATOM 551 O O . SER A 1 71 ? -4.175 3.451 1.261 1.00 97.94 71 SER A O 1
ATOM 553 N N . PHE A 1 72 ? -4.850 2.942 -0.818 1.00 97.44 72 PHE A N 1
ATOM 554 C CA . PHE A 1 72 ? -3.568 3.207 -1.465 1.00 97.44 72 PHE A CA 1
ATOM 555 C C . PHE A 1 72 ? -3.675 4.432 -2.366 1.00 97.44 72 PHE A C 1
ATOM 557 O O . PHE A 1 72 ? -4.624 4.555 -3.137 1.00 97.44 72 PHE A O 1
ATOM 564 N N . VAL A 1 73 ? -2.694 5.329 -2.279 1.00 96.62 73 VAL A N 1
ATOM 565 C CA . VAL A 1 73 ? -2.629 6.539 -3.101 1.00 96.62 73 VAL A CA 1
ATOM 566 C C . VAL A 1 73 ? -1.268 6.626 -3.771 1.00 96.62 73 VAL A C 1
ATOM 568 O O . VAL A 1 73 ? -0.233 6.727 -3.110 1.00 96.62 73 VAL A O 1
ATOM 571 N N . GLN A 1 74 ? -1.272 6.605 -5.101 1.00 94.69 74 GLN A N 1
ATOM 572 C CA . GLN A 1 74 ? -0.057 6.782 -5.882 1.00 94.69 74 GLN A CA 1
ATOM 573 C C . GLN A 1 74 ? 0.300 8.268 -5.973 1.00 94.69 74 GLN A C 1
ATOM 575 O O . GLN A 1 74 ? -0.453 9.071 -6.524 1.00 94.69 74 GLN A O 1
ATOM 580 N N . VAL A 1 75 ? 1.487 8.631 -5.494 1.00 91.88 75 VAL A N 1
ATOM 581 C CA . VAL A 1 75 ? 2.072 9.955 -5.701 1.00 91.88 75 VAL A CA 1
ATOM 5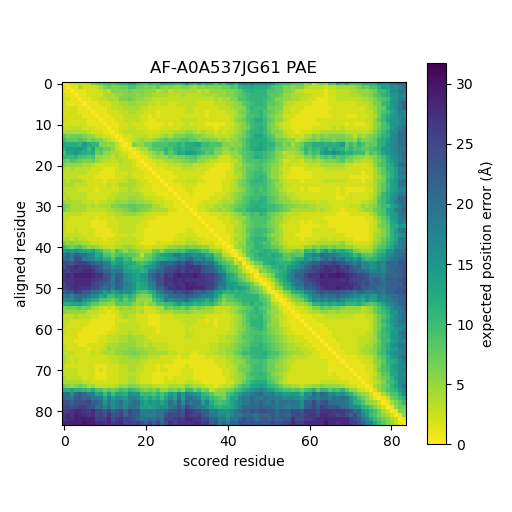82 C C . VAL A 1 75 ? 2.737 9.978 -7.073 1.00 91.88 75 VAL A C 1
ATOM 584 O O . VAL A 1 75 ? 3.723 9.277 -7.314 1.00 91.88 75 VAL A O 1
ATOM 587 N N . LYS A 1 76 ? 2.212 10.803 -7.981 1.00 81.94 76 LYS A N 1
ATOM 588 C CA . LYS A 1 76 ? 2.884 11.125 -9.243 1.00 81.94 76 LYS A CA 1
ATOM 589 C C . LYS A 1 76 ? 3.857 12.274 -8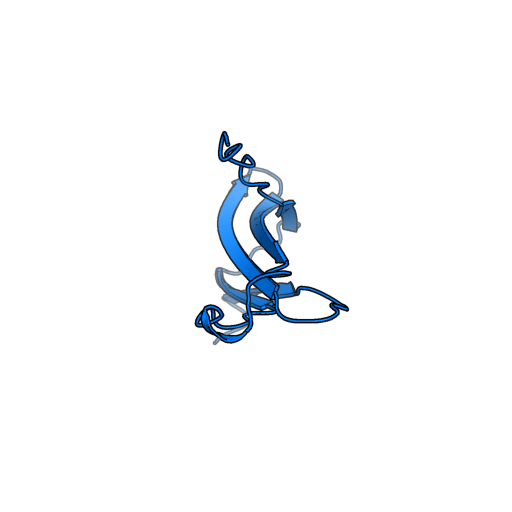.984 1.00 81.94 76 LYS A C 1
ATOM 591 O O . LYS A 1 76 ? 3.437 13.347 -8.563 1.00 81.94 76 LYS A O 1
ATOM 596 N N . ALA A 1 77 ? 5.150 12.058 -9.217 1.00 65.06 77 ALA A N 1
ATOM 597 C CA . ALA A 1 77 ? 6.092 13.172 -9.265 1.00 65.06 77 ALA A CA 1
ATOM 598 C C . ALA A 1 77 ? 5.756 14.047 -10.491 1.00 65.06 77 ALA A C 1
ATOM 600 O O . ALA A 1 77 ? 5.502 13.481 -11.561 1.00 65.06 77 ALA A O 1
ATOM 601 N N . PRO A 1 78 ? 5.751 15.387 -10.377 1.00 56.16 78 PRO A N 1
ATOM 602 C CA . PRO A 1 78 ? 5.676 16.254 -11.545 1.00 56.16 78 PRO A CA 1
ATOM 603 C C . PRO A 1 78 ? 6.811 15.891 -12.507 1.00 56.16 78 PRO A C 1
ATOM 605 O O . PRO A 1 78 ? 7.967 15.789 -12.091 1.00 56.16 78 PRO A O 1
ATOM 608 N N . GLN A 1 79 ? 6.491 15.671 -13.783 1.00 49.75 79 GLN A N 1
ATOM 609 C CA . GLN A 1 79 ? 7.511 15.589 -14.824 1.00 49.75 79 GLN A CA 1
ATOM 610 C C . GLN A 1 79 ? 8.155 16.974 -14.898 1.00 49.75 79 GLN A C 1
ATOM 612 O O . GLN A 1 79 ? 7.533 17.920 -15.379 1.00 49.75 79 GLN A O 1
ATOM 617 N N . VAL A 1 80 ? 9.367 17.130 -14.363 1.00 58.25 80 VAL A N 1
ATOM 618 C CA . VAL A 1 80 ? 10.134 18.355 -14.596 1.00 58.25 80 VAL A CA 1
ATOM 619 C C . VAL A 1 80 ? 10.479 18.336 -16.080 1.00 58.25 80 VAL A C 1
ATOM 621 O O . VAL A 1 80 ? 11.311 17.534 -16.502 1.00 58.25 80 VAL A O 1
ATOM 624 N N . LEU A 1 81 ? 9.783 19.154 -16.876 1.00 54.59 81 LEU A N 1
ATOM 625 C CA . LEU A 1 81 ? 10.075 19.351 -18.292 1.00 54.59 81 LEU A CA 1
ATOM 626 C C . LEU A 1 81 ? 11.541 19.798 -18.380 1.00 54.59 81 LEU A C 1
ATOM 628 O O . LEU A 1 81 ? 11.865 20.944 -18.065 1.00 54.59 81 LEU A O 1
ATOM 632 N N . ARG A 1 82 ? 12.451 18.890 -18.745 1.00 51.31 82 ARG A N 1
ATOM 633 C CA . ARG A 1 82 ? 13.807 19.287 -19.123 1.00 51.31 82 ARG A CA 1
ATOM 634 C C . ARG A 1 82 ? 13.658 20.026 -20.449 1.00 51.31 82 ARG A C 1
ATOM 636 O O . ARG A 1 82 ? 13.377 19.412 -21.473 1.00 51.31 82 ARG A O 1
ATOM 643 N N . ARG A 1 83 ? 13.698 21.356 -20.373 1.00 44.78 83 ARG A N 1
ATOM 644 C CA . ARG A 1 83 ? 13.657 22.250 -21.531 1.00 44.78 83 ARG A CA 1
ATOM 645 C C . ARG A 1 83 ? 14.891 21.959 -22.411 1.00 44.78 83 ARG A C 1
ATOM 647 O O . ARG A 1 83 ? 15.949 21.733 -21.821 1.00 44.78 83 ARG A O 1
ATOM 654 N N . PRO A 1 84 ? 14.736 21.896 -23.748 1.00 54.62 84 PRO A N 1
ATOM 655 C CA . PRO A 1 84 ? 15.837 21.659 -24.683 1.00 54.62 84 PRO A CA 1
ATOM 656 C C . PRO A 1 84 ? 16.894 22.764 -24.634 1.00 54.62 84 PRO A C 1
ATOM 658 O O . PRO A 1 84 ? 16.530 23.910 -24.269 1.00 54.62 84 PRO A O 1
#

Sequence (84 aa):
MDFTRDMVIGVFAGEIRGPAAVAIVRVTREPNRLVVWYTFRDTRPMPAAESGVPSTPFSIIRLPRSSLPVSFVQVKAPQVLRRP

Nearest PDB structures (foldseek):
  6ifg-assembly1_A  TM=6.379E-01  e=3.689E+00  Deinococcus radiodurans R1 = ATCC 13939 = DSM 20539
  6koy-assembly1_A  TM=4.686E-01  e=3.234E+00  Deinococcus radiodurans R1 = ATCC 13939 = DSM 20539
  6ifg-assembly2_B  TM=5.456E-01  e=4.209E+00  Deinococcus radiodurans R1 = ATCC 13939 = DSM 20539
  6kp0-assembly1_A  TM=5.273E-01  e=6.249E+00  Deinococcus radiodurans R1 = ATCC 13939 = DSM 20539
  6a8z-assembly2_B  TM=5.098E-01  e=6.675E+00  Deinococcus radiodurans R1 = ATCC 13939 = DSM 20539

Organism: NCBI:txid2569760

Foldseek 3Di:
DDVVFKDKDKDFLPDDDDAKDKDFPDWDDDPQAIETEMEIDDPPPDPPVVPPDDRDRMDMDMDTDDPHYYHYDYDDDPPPPPDD

Mean predicted aligned error: 7.95 Å

Secondary structure (DSSP, 8-state):
--TTTEEEEEEE--S-SS-EEEEEEEEEEETTEEEEEEEEEE-TT--TTT--S--B-EEEEEEE---S-EEEEE-PPP------

Radius of gyration: 15.94 Å; Cα contacts (8 Å, |Δi|>4): 141; chains: 1; bounding box: 37×33×42 Å